Protein AF-A0A965YFZ3-F1 (afdb_monomer_lite)

Foldseek 3Di:
DDDDPPDDVVLVVLVVQLVVCVVVVVVVSNVVSQVVCVVVQWHWDQDPVGIDIDRND

Sequence (57 aa):
VPEKETFPPEAEDLLLKRVQAKKEKNWALADSLRSELDAMGYLVKDTPSGSSLEKKM

Radius of gyration: 11.41 Å; chains: 1; bounding box: 28×31×20 Å

Secondary structure (DSSP, 8-state):
-----S--HHHHHHHHHHHHHHHTT-HHHHHHHHHHHHHTTEEEEEETTEEEEEE--

pLDDT: mean 75.55, std 13.55, range [36.41, 89.75]

Structure (mmCIF, N/CA/C/O backbone):
data_AF-A0A965YFZ3-F1
#
_entry.id   AF-A0A965YFZ3-F1
#
loop_
_atom_site.group_PDB
_atom_site.id
_atom_site.type_symbol
_atom_site.label_atom_id
_atom_site.label_alt_id
_atom_site.label_comp_id
_atom_site.label_asym_id
_atom_site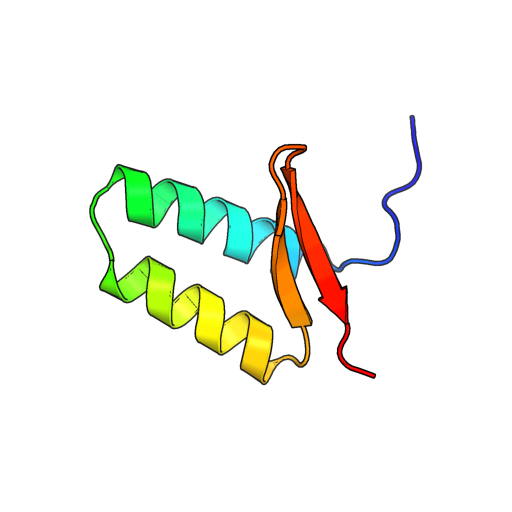.label_entity_id
_atom_site.label_seq_id
_atom_site.pdbx_PDB_ins_code
_atom_site.Cartn_x
_atom_site.Cartn_y
_atom_site.Cartn_z
_atom_site.occupancy
_atom_site.B_iso_or_equiv
_atom_site.auth_seq_id
_atom_site.auth_comp_id
_atom_site.auth_asym_id
_atom_site.auth_atom_id
_atom_site.pdbx_PDB_model_num
ATOM 1 N N . VAL A 1 1 ? 5.217 20.647 11.756 1.00 36.41 1 VAL A N 1
ATOM 2 C CA . VAL A 1 1 ? 5.247 19.169 11.693 1.00 36.41 1 VAL A CA 1
ATOM 3 C C . VAL A 1 1 ? 3.811 18.756 11.448 1.00 36.41 1 VAL A C 1
ATOM 5 O O . VAL A 1 1 ? 3.045 18.880 12.391 1.00 36.41 1 VAL A O 1
ATOM 8 N N . PRO A 1 2 ? 3.373 18.502 10.205 1.00 48.75 2 PRO A N 1
ATOM 9 C CA . PRO A 1 2 ? 1.945 18.354 9.968 1.00 48.75 2 PRO A CA 1
ATOM 10 C C . PRO A 1 2 ? 1.466 16.995 10.480 1.00 48.75 2 PRO A C 1
ATOM 12 O O . PRO A 1 2 ? 2.108 15.967 10.257 1.00 48.75 2 PRO A O 1
ATOM 15 N N . GLU A 1 3 ? 0.375 17.067 11.235 1.00 43.91 3 GLU A N 1
ATOM 16 C CA . GLU A 1 3 ? -0.370 15.980 11.848 1.00 43.91 3 GLU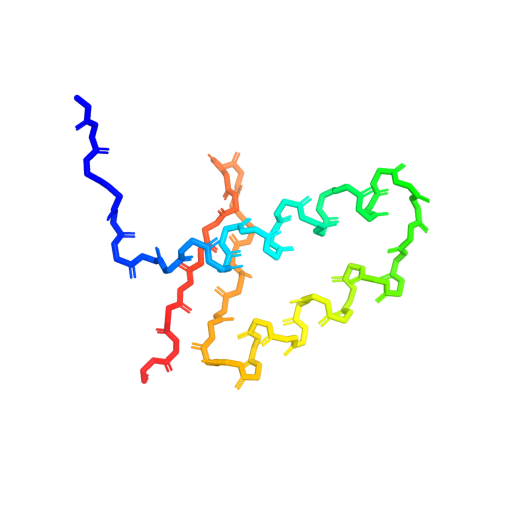 A CA 1
ATOM 17 C C . GLU A 1 3 ? -0.582 14.805 10.888 1.00 43.91 3 GLU A C 1
ATOM 19 O O . GLU A 1 3 ? -1.097 14.964 9.783 1.00 43.91 3 GLU A O 1
ATOM 24 N N . LYS A 1 4 ? -0.191 13.606 11.340 1.00 46.81 4 LYS A N 1
ATOM 25 C CA . LYS A 1 4 ? -0.578 12.341 10.719 1.00 46.81 4 LYS A CA 1
ATOM 26 C C . LYS A 1 4 ? -2.090 12.201 10.821 1.00 46.81 4 LYS A C 1
ATOM 28 O O . LYS A 1 4 ? -2.627 11.775 11.839 1.00 46.81 4 LYS A O 1
ATOM 33 N N . GLU A 1 5 ? -2.750 12.613 9.756 1.00 47.81 5 GLU A N 1
ATOM 34 C CA . GLU A 1 5 ? -4.139 12.348 9.435 1.00 47.81 5 GLU A CA 1
ATOM 35 C C . GLU A 1 5 ? -4.423 10.842 9.639 1.00 47.81 5 GLU A C 1
ATOM 37 O O . GLU A 1 5 ? -3.993 10.026 8.841 1.00 47.81 5 GLU A O 1
ATOM 42 N N . THR A 1 6 ? -5.027 10.481 10.780 1.00 51.94 6 THR A N 1
ATOM 43 C CA . THR A 1 6 ? -5.916 9.334 11.108 1.00 51.94 6 THR A CA 1
ATOM 44 C C . THR A 1 6 ? -5.619 7.904 10.591 1.00 51.94 6 THR A C 1
ATOM 46 O O . THR A 1 6 ? -6.392 6.987 10.875 1.00 51.94 6 THR A O 1
ATOM 49 N N . PHE A 1 7 ? -4.510 7.629 9.907 1.00 58.50 7 PHE A N 1
ATOM 50 C CA . PHE A 1 7 ? -4.173 6.284 9.433 1.00 58.50 7 PHE A CA 1
ATOM 51 C C . PHE A 1 7 ? -3.172 5.601 10.371 1.00 58.50 7 PHE A C 1
ATOM 53 O O . PHE A 1 7 ? -2.187 6.219 10.784 1.00 58.50 7 PHE A O 1
ATOM 60 N N . PRO A 1 8 ? -3.417 4.335 10.759 1.00 68.62 8 PRO A N 1
ATOM 61 C CA . PRO A 1 8 ? -2.525 3.627 11.659 1.00 68.62 8 PRO A CA 1
ATOM 62 C C . PRO A 1 8 ? -1.167 3.389 10.983 1.00 68.62 8 PRO A C 1
ATOM 64 O O . PRO A 1 8 ? -1.121 3.093 9.785 1.00 68.62 8 PRO A O 1
ATOM 67 N N . PRO A 1 9 ? -0.063 3.449 11.747 1.00 72.31 9 PRO A N 1
ATOM 68 C CA . PRO A 1 9 ? 1.279 3.209 11.222 1.00 72.31 9 PRO A CA 1
ATOM 69 C C . PRO A 1 9 ? 1.416 1.831 10.558 1.00 72.31 9 PRO A C 1
ATOM 71 O O . PRO A 1 9 ? 2.190 1.696 9.619 1.00 72.31 9 PRO A O 1
ATOM 74 N N . GLU A 1 10 ? 0.626 0.835 10.975 1.00 76.06 10 GLU A N 1
ATOM 75 C CA . GLU A 1 10 ? 0.553 -0.478 10.315 1.00 76.06 10 GLU A CA 1
ATOM 76 C C . GLU A 1 10 ? 0.189 -0.377 8.833 1.00 76.06 10 GLU A C 1
ATOM 78 O O . GLU A 1 10 ? 0.784 -1.056 8.000 1.00 76.06 10 GLU A O 1
ATOM 83 N N . ALA A 1 11 ? -0.754 0.493 8.479 1.00 78.75 11 ALA A N 1
ATOM 84 C CA . ALA A 1 11 ? -1.210 0.599 7.107 1.00 78.75 11 ALA A CA 1
ATOM 85 C C . ALA A 1 11 ? -0.183 1.332 6.220 1.00 78.75 11 ALA A C 1
ATOM 87 O O . ALA A 1 11 ? 0.056 0.917 5.082 1.00 78.75 11 ALA A O 1
ATOM 88 N N . GLU A 1 12 ? 0.485 2.367 6.751 1.00 77.81 12 GLU A N 1
ATOM 89 C CA . GLU A 1 12 ? 1.644 2.996 6.091 1.00 77.81 12 GLU A CA 1
ATOM 90 C C . GLU A 1 12 ? 2.777 1.977 5.867 1.00 77.81 12 GLU A C 1
ATOM 92 O O . GLU A 1 12 ? 3.393 1.951 4.799 1.00 77.81 12 GLU A O 1
ATOM 97 N N . ASP A 1 13 ? 3.027 1.101 6.843 1.00 83.69 13 ASP A N 1
ATOM 98 C CA . ASP A 1 13 ? 4.063 0.067 6.769 1.00 83.69 13 ASP A CA 1
ATOM 99 C C . ASP A 1 13 ? 3.746 -0.984 5.689 1.00 83.69 13 ASP A C 1
ATOM 101 O O . ASP A 1 13 ? 4.614 -1.345 4.889 1.00 83.69 13 ASP A O 1
ATOM 105 N N . LEU A 1 14 ? 2.483 -1.419 5.588 1.00 83.44 14 LEU A N 1
ATOM 106 C CA . LEU A 1 14 ? 2.013 -2.337 4.539 1.00 83.44 14 LEU A CA 1
ATOM 107 C C . LEU A 1 14 ? 2.162 -1.728 3.136 1.00 83.44 14 LEU A C 1
ATOM 109 O O . LEU A 1 14 ? 2.562 -2.406 2.184 1.00 83.44 14 LEU A O 1
ATOM 113 N N . LEU A 1 15 ? 1.894 -0.432 3.001 1.00 79.81 15 LEU A N 1
ATOM 114 C CA . LEU A 1 15 ? 2.091 0.299 1.755 1.00 79.81 15 LEU A CA 1
ATOM 115 C C . LEU A 1 15 ? 3.579 0.394 1.375 1.00 79.81 15 LEU A C 1
ATOM 117 O O . LEU A 1 15 ? 3.947 0.124 0.227 1.00 79.81 15 LEU A O 1
ATOM 121 N N . LEU A 1 16 ? 4.446 0.722 2.333 1.00 83.06 16 LEU A N 1
ATOM 122 C CA . LEU A 1 16 ? 5.901 0.734 2.148 1.00 83.06 16 LEU A CA 1
ATO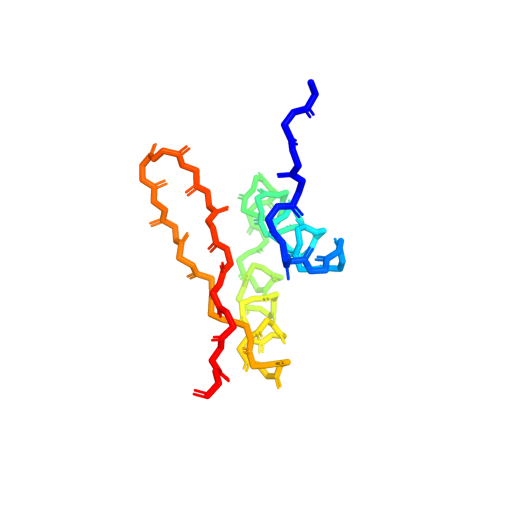M 123 C C . LEU A 1 16 ? 6.425 -0.648 1.740 1.00 83.06 16 LEU A C 1
ATOM 125 O O . LEU A 1 16 ? 7.202 -0.760 0.785 1.00 83.06 16 LEU A O 1
ATOM 129 N N . LYS A 1 17 ? 5.928 -1.708 2.389 1.00 85.31 17 LYS A N 1
ATOM 130 C CA . LYS A 1 17 ? 6.194 -3.099 2.006 1.00 85.31 17 LYS A CA 1
ATOM 131 C C . LYS A 1 17 ? 5.726 -3.395 0.588 1.00 85.31 17 LYS A C 1
ATOM 133 O O . LYS A 1 17 ? 6.431 -4.088 -0.134 1.00 85.31 17 LYS A O 1
ATOM 138 N N . ARG A 1 18 ? 4.599 -2.836 0.132 1.00 84.94 18 ARG A N 1
ATOM 139 C CA . ARG A 1 18 ? 4.103 -3.030 -1.242 1.00 84.94 18 ARG A CA 1
ATOM 140 C C . ARG A 1 18 ? 5.040 -2.383 -2.257 1.00 84.94 18 ARG A C 1
ATOM 142 O O . ARG A 1 18 ? 5.303 -2.968 -3.309 1.00 84.94 18 ARG A O 1
ATOM 149 N N . VAL A 1 19 ? 5.563 -1.196 -1.948 1.00 82.00 19 VAL A N 1
ATOM 150 C CA . VAL A 1 19 ? 6.555 -0.505 -2.786 1.00 82.00 19 VAL A CA 1
ATOM 151 C C . VAL A 1 19 ? 7.865 -1.291 -2.838 1.00 82.00 19 VAL A C 1
ATOM 153 O O . VAL A 1 19 ? 8.398 -1.498 -3.931 1.00 82.00 19 VAL A O 1
ATOM 156 N N . GLN A 1 20 ? 8.356 -1.784 -1.696 1.00 86.12 20 GLN 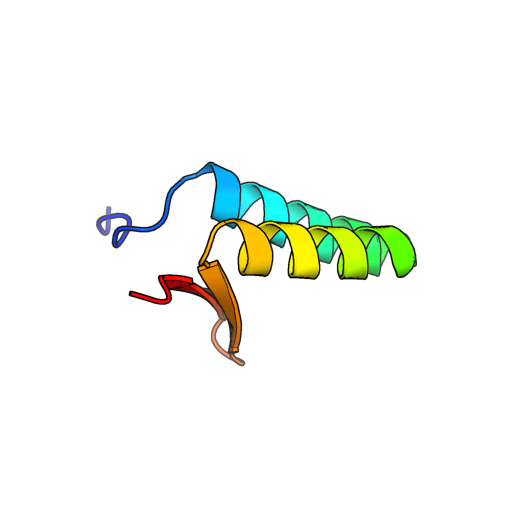A N 1
ATOM 157 C CA . GLN A 1 20 ? 9.533 -2.660 -1.650 1.00 86.12 20 GLN A CA 1
ATOM 158 C C . GLN A 1 20 ? 9.299 -3.960 -2.420 1.00 86.12 20 GLN A C 1
ATOM 160 O O . GLN A 1 20 ? 10.097 -4.291 -3.289 1.00 86.12 20 GLN A O 1
ATOM 165 N N . ALA A 1 21 ? 8.162 -4.622 -2.211 1.00 88.00 21 ALA A N 1
ATOM 166 C CA . ALA A 1 21 ? 7.775 -5.829 -2.925 1.00 88.00 21 ALA A CA 1
ATOM 167 C C . ALA A 1 21 ? 7.732 -5.592 -4.439 1.00 88.00 21 ALA A C 1
ATOM 169 O O . ALA A 1 21 ? 8.328 -6.350 -5.194 1.00 88.00 21 ALA A O 1
ATOM 170 N N . LYS A 1 22 ? 7.132 -4.493 -4.917 1.00 81.75 22 LYS A N 1
ATOM 171 C CA . LYS A 1 22 ? 7.184 -4.134 -6.346 1.00 81.75 22 LYS A CA 1
ATOM 172 C C . LYS A 1 22 ? 8.614 -3.893 -6.838 1.00 81.75 22 LYS A C 1
ATOM 174 O O . LYS A 1 22 ? 8.928 -4.298 -7.958 1.00 81.75 22 LYS A O 1
ATOM 179 N N . LYS A 1 23 ? 9.470 -3.263 -6.027 1.00 85.56 23 LYS A N 1
ATOM 180 C CA . LYS A 1 23 ? 10.888 -3.017 -6.345 1.00 85.56 23 LYS A CA 1
ATOM 181 C C . LYS A 1 23 ? 11.688 -4.321 -6.434 1.00 85.56 23 LYS A C 1
ATOM 183 O O . LYS A 1 23 ? 12.511 -4.466 -7.331 1.00 85.56 23 LYS A O 1
ATOM 188 N N . GLU A 1 24 ? 11.371 -5.288 -5.580 1.00 89.44 24 GLU A N 1
ATOM 189 C CA . GLU A 1 24 ? 11.886 -6.660 -5.617 1.00 89.44 24 GLU A CA 1
ATOM 190 C C . GLU A 1 24 ? 11.176 -7.552 -6.654 1.00 89.44 24 GLU A C 1
ATOM 192 O O . GLU A 1 24 ? 11.455 -8.744 -6.734 1.00 89.44 24 GLU A O 1
ATOM 197 N N . LYS A 1 25 ? 10.261 -6.998 -7.470 1.00 89.50 25 LYS A N 1
ATOM 198 C CA . LYS A 1 25 ? 9.390 -7.738 -8.413 1.00 89.50 25 LYS A CA 1
ATOM 199 C C . LYS A 1 25 ? 8.559 -8.850 -7.754 1.00 89.50 25 LYS A C 1
ATOM 201 O O . LYS A 1 25 ? 8.097 -9.779 -8.410 1.00 89.50 25 LYS A O 1
ATOM 206 N N . ASN A 1 26 ? 8.315 -8.718 -6.463 1.00 89.56 26 ASN A N 1
ATOM 207 C CA . ASN A 1 26 ? 7.541 -9.618 -5.635 1.00 89.56 26 ASN A CA 1
ATOM 208 C C . ASN A 1 26 ? 6.048 -9.256 -5.715 1.00 89.56 26 ASN A C 1
ATOM 210 O O . ASN A 1 26 ? 5.460 -8.658 -4.813 1.00 89.56 26 ASN A O 1
ATOM 214 N N . TRP A 1 27 ? 5.430 -9.553 -6.860 1.00 85.38 27 TRP A N 1
ATOM 215 C CA . TRP A 1 27 ? 4.036 -9.179 -7.129 1.00 85.38 27 TRP A CA 1
ATOM 216 C C . TRP A 1 27 ? 3.045 -9.900 -6.213 1.00 85.38 27 TRP A C 1
ATOM 218 O O . TRP A 1 27 ? 2.047 -9.302 -5.832 1.00 85.38 27 TRP A O 1
ATOM 228 N N . ALA A 1 28 ? 3.360 -11.133 -5.802 1.00 89.75 28 ALA A N 1
ATOM 229 C CA . ALA A 1 28 ? 2.562 -11.889 -4.840 1.00 89.75 28 ALA A CA 1
ATOM 230 C C . ALA A 1 28 ? 2.468 -11.161 -3.492 1.00 89.75 28 ALA A C 1
ATOM 232 O O . ALA A 1 28 ? 1.379 -10.945 -2.977 1.00 89.75 28 ALA A O 1
ATOM 233 N N . LEU A 1 29 ? 3.606 -10.698 -2.968 1.00 87.25 29 LEU A N 1
ATOM 234 C CA . LEU A 1 29 ? 3.663 -9.931 -1.723 1.00 87.25 29 LEU A CA 1
ATOM 235 C C . LEU A 1 29 ? 2.905 -8.603 -1.849 1.00 87.25 29 LEU A C 1
ATOM 237 O O . LEU A 1 29 ? 2.140 -8.238 -0.962 1.00 87.25 29 LEU A O 1
ATOM 241 N N . ALA A 1 30 ? 3.068 -7.899 -2.972 1.00 85.31 30 ALA A N 1
ATOM 242 C CA . ALA A 1 30 ? 2.350 -6.653 -3.234 1.00 85.31 30 ALA A CA 1
ATOM 243 C C . ALA A 1 30 ? 0.820 -6.834 -3.288 1.00 85.31 30 ALA A C 1
ATOM 245 O O . ALA A 1 30 ? 0.093 -5.922 -2.885 1.00 85.31 30 ALA A O 1
ATOM 246 N N . ASP A 1 31 ? 0.350 -7.976 -3.794 1.00 88.31 31 ASP A N 1
ATOM 247 C CA . ASP A 1 31 ? -1.068 -8.335 -3.842 1.00 88.31 31 ASP A CA 1
ATOM 248 C C . ASP A 1 31 ? -1.594 -8.742 -2.457 1.00 88.31 31 ASP A C 1
ATOM 250 O O . ASP A 1 31 ? -2.591 -8.188 -1.999 1.00 88.31 31 ASP A O 1
ATOM 254 N N .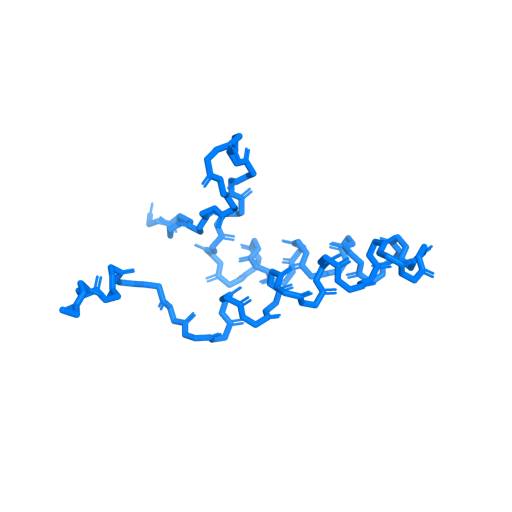 SER A 1 32 ? -0.853 -9.579 -1.717 1.00 89.19 32 SER A N 1
ATOM 255 C CA . SER A 1 32 ? -1.197 -9.942 -0.334 1.00 89.19 32 SER A CA 1
ATOM 256 C C . SER A 1 32 ? -1.335 -8.720 0.571 1.00 89.19 32 SER A C 1
ATOM 258 O O . SER A 1 32 ? -2.309 -8.620 1.307 1.00 89.19 32 SER A O 1
ATOM 260 N N . LEU A 1 33 ? -0.422 -7.749 0.471 1.00 86.81 33 LEU A N 1
ATOM 261 C CA . LEU A 1 33 ? -0.480 -6.510 1.258 1.00 86.81 33 LEU A CA 1
ATOM 262 C C . LEU A 1 33 ? -1.713 -5.663 0.920 1.00 86.81 33 LEU A C 1
ATOM 264 O O . LEU A 1 33 ? -2.280 -5.011 1.793 1.00 86.81 33 LEU A O 1
ATOM 268 N N . ARG A 1 34 ? -2.146 -5.672 -0.348 1.00 83.75 34 ARG A N 1
ATOM 269 C CA . ARG A 1 34 ? -3.380 -4.997 -0.767 1.00 83.75 34 ARG A CA 1
ATOM 270 C C . ARG A 1 34 ? -4.604 -5.690 -0.166 1.00 83.75 34 ARG A C 1
ATOM 272 O O . ARG A 1 34 ? -5.496 -4.993 0.306 1.00 83.75 34 ARG A O 1
ATOM 279 N N . SER A 1 35 ? -4.635 -7.022 -0.176 1.00 87.19 35 SER A N 1
ATOM 280 C CA . SER A 1 35 ? -5.705 -7.794 0.461 1.00 87.19 35 SER A CA 1
ATOM 281 C C . SER A 1 35 ? -5.720 -7.646 1.980 1.00 87.19 35 SER A C 1
ATOM 283 O O . SER A 1 35 ? -6.802 -7.558 2.540 1.00 87.19 35 SER A O 1
ATOM 285 N N . GLU A 1 36 ? -4.564 -7.572 2.641 1.00 86.69 36 GLU A N 1
ATOM 286 C CA . GLU A 1 36 ? -4.466 -7.352 4.092 1.00 86.69 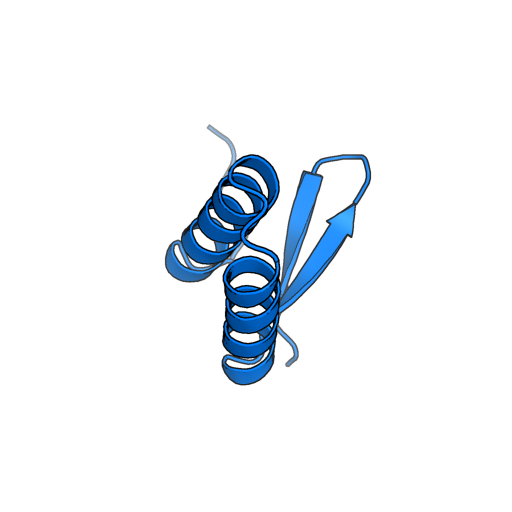36 GLU A CA 1
ATOM 287 C C . GLU A 1 36 ? -5.075 -6.000 4.484 1.00 86.69 36 GLU A C 1
ATOM 289 O O . GLU A 1 36 ? -5.884 -5.909 5.405 1.00 86.69 36 GLU A O 1
ATOM 294 N N . LEU A 1 37 ? -4.741 -4.955 3.721 1.00 85.06 37 LEU A N 1
ATOM 295 C CA . LEU A 1 37 ? -5.305 -3.621 3.901 1.00 85.06 37 LEU A CA 1
ATOM 296 C C . LEU A 1 37 ? -6.824 -3.644 3.695 1.00 85.06 37 LEU A C 1
ATOM 298 O O . LEU A 1 37 ? -7.556 -3.184 4.570 1.00 85.06 37 LEU A O 1
ATOM 302 N N . ASP A 1 38 ? -7.306 -4.251 2.606 1.00 84.50 38 ASP A N 1
ATOM 303 C CA . ASP A 1 38 ? -8.746 -4.370 2.334 1.00 84.50 38 ASP A CA 1
ATOM 304 C C . ASP A 1 38 ? -9.479 -5.181 3.424 1.00 84.50 38 ASP A C 1
ATOM 306 O O . ASP A 1 38 ? -10.547 -4.771 3.880 1.00 84.50 38 ASP A O 1
ATOM 310 N N . ALA A 1 39 ? -8.869 -6.265 3.919 1.00 85.56 39 ALA A N 1
ATOM 311 C CA . ALA A 1 39 ? -9.401 -7.121 4.982 1.00 85.56 39 ALA A CA 1
ATOM 312 C C . ALA A 1 39 ? -9.467 -6.415 6.344 1.00 85.56 39 ALA A C 1
ATOM 314 O O . ALA A 1 39 ? -10.407 -6.630 7.108 1.00 85.56 39 ALA A O 1
ATOM 315 N N . MET A 1 40 ? -8.512 -5.529 6.632 1.00 80.25 40 MET A N 1
ATOM 316 C CA . MET A 1 40 ? -8.562 -4.640 7.794 1.00 80.25 40 MET A CA 1
ATOM 317 C C . MET A 1 40 ? -9.587 -3.499 7.632 1.00 80.25 40 MET A C 1
ATOM 319 O O . MET A 1 40 ? -9.791 -2.717 8.562 1.00 80.25 40 MET A O 1
ATOM 323 N N . GLY A 1 41 ? -10.243 -3.386 6.471 1.00 83.25 41 GLY A N 1
ATOM 324 C CA . GLY A 1 41 ? -11.174 -2.302 6.165 1.00 83.25 41 GLY A CA 1
ATOM 325 C C . GLY A 1 41 ? -10.472 -1.004 5.762 1.00 83.25 41 GLY A C 1
ATOM 326 O O . GLY A 1 41 ? -11.043 0.073 5.914 1.00 83.25 41 GLY A O 1
ATOM 327 N N . TYR A 1 42 ? -9.241 -1.081 5.255 1.00 82.56 42 TYR A N 1
ATOM 328 C CA . TYR A 1 42 ? -8.483 0.047 4.715 1.00 82.56 42 TYR A CA 1
ATOM 329 C C . TYR A 1 42 ? -8.296 -0.108 3.202 1.00 82.56 42 TYR A C 1
ATOM 331 O O . TYR A 1 42 ? -7.618 -0.998 2.700 1.00 82.56 42 TYR A O 1
ATOM 339 N N . LEU A 1 43 ? -8.862 0.813 2.438 1.00 78.94 43 LEU A N 1
ATOM 340 C CA . LEU A 1 43 ? -8.684 0.884 1.000 1.00 78.94 43 LEU A CA 1
ATOM 341 C C . LEU A 1 43 ? -7.395 1.645 0.664 1.00 78.94 43 LEU A C 1
ATOM 343 O O . LEU A 1 43 ? -7.225 2.802 1.038 1.00 78.94 43 LEU A O 1
ATOM 347 N N . VAL A 1 44 ? -6.495 1.020 -0.096 1.00 76.69 44 VAL A N 1
ATOM 348 C CA . VAL A 1 44 ? -5.294 1.693 -0.615 1.00 76.69 44 VAL A CA 1
ATOM 349 C C . VAL A 1 44 ? -5.629 2.443 -1.899 1.00 76.69 44 VAL A C 1
ATOM 351 O O . VAL A 1 44 ? -5.865 1.819 -2.941 1.00 76.69 44 VAL A O 1
ATOM 354 N N . LYS A 1 45 ? -5.590 3.774 -1.854 1.00 73.62 45 LYS A N 1
ATOM 355 C CA . LYS A 1 45 ? -5.659 4.642 -3.031 1.00 73.62 45 LYS A CA 1
ATOM 356 C C . LYS A 1 45 ? -4.258 5.069 -3.438 1.00 73.62 45 LYS A C 1
ATOM 358 O O . LYS A 1 45 ? -3.595 5.849 -2.766 1.00 73.62 45 LYS A O 1
ATOM 363 N N . ASP A 1 46 ? -3.814 4.568 -4.581 1.00 69.31 46 ASP A N 1
ATOM 364 C CA . ASP A 1 46 ? -2.611 5.082 -5.222 1.00 69.31 46 ASP A CA 1
ATOM 365 C C . ASP A 1 46 ? -2.984 6.388 -5.931 1.00 69.31 46 ASP A C 1
ATOM 367 O O . ASP A 1 46 ? -3.772 6.371 -6.879 1.00 69.31 46 ASP A O 1
ATOM 371 N N . THR A 1 47 ? -2.495 7.524 -5.434 1.00 64.38 47 THR A N 1
ATOM 372 C CA . THR A 1 47 ? -2.682 8.817 -6.101 1.00 64.38 47 THR A CA 1
ATOM 373 C C . THR A 1 47 ? -1.345 9.299 -6.663 1.00 64.38 47 THR A C 1
ATOM 375 O O . THR A 1 47 ? -0.291 8.968 -6.118 1.00 64.38 47 THR A O 1
ATOM 378 N N . PRO A 1 48 ? -1.345 10.105 -7.738 1.00 56.53 48 PRO A N 1
ATOM 379 C CA . PRO A 1 48 ? -0.111 10.673 -8.285 1.00 56.53 48 PRO A CA 1
ATOM 380 C C . PRO A 1 48 ? 0.643 11.574 -7.290 1.00 56.53 48 PRO A C 1
ATOM 382 O O . PRO A 1 48 ? 1.839 11.788 -7.464 1.00 56.53 48 PRO A O 1
ATOM 385 N N . SER A 1 49 ? -0.024 12.064 -6.238 1.00 60.22 49 SER A N 1
ATOM 386 C CA . SER A 1 49 ? 0.594 12.833 -5.148 1.00 60.22 49 SER A CA 1
ATOM 387 C C . SER A 1 49 ? 1.146 11.960 -4.010 1.00 60.22 49 SER A C 1
ATOM 389 O O . SER A 1 49 ? 1.774 12.485 -3.095 1.00 60.22 49 SER A O 1
ATOM 391 N N . GLY A 1 50 ? 0.922 10.645 -4.050 1.00 60.25 50 GLY A N 1
ATOM 392 C CA . GLY A 1 50 ? 1.310 9.699 -3.007 1.00 60.25 50 GLY A CA 1
ATOM 393 C C . GLY A 1 50 ? 0.253 8.619 -2.797 1.00 60.25 50 GLY A C 1
ATOM 394 O O . GLY A 1 50 ? -0.913 8.764 -3.166 1.00 60.25 50 GLY A O 1
ATOM 395 N N . SER A 1 51 ? 0.648 7.501 -2.208 1.00 67.94 51 SER A N 1
ATOM 396 C CA . SER A 1 51 ? -0.305 6.456 -1.866 1.00 67.94 51 SER A CA 1
ATOM 397 C C . SER A 1 51 ? -0.980 6.808 -0.532 1.00 67.94 51 SER A C 1
ATOM 399 O O . SER A 1 51 ? -0.312 6.917 0.493 1.00 67.94 51 SER A O 1
ATOM 401 N N . SER A 1 52 ? -2.297 7.000 -0.556 1.00 70.88 52 SER A N 1
ATOM 402 C CA . SER A 1 52 ? -3.126 7.299 0.613 1.00 70.88 52 SER A CA 1
ATOM 403 C C . SER A 1 52 ? -3.954 6.080 0.995 1.00 70.88 52 SER A C 1
ATOM 405 O O . SER A 1 52 ? -4.376 5.287 0.152 1.00 70.88 52 SER A O 1
ATOM 407 N N . LEU A 1 53 ? -4.191 5.928 2.288 1.00 76.12 53 LEU A N 1
ATOM 408 C CA . LEU A 1 53 ? -5.070 4.905 2.835 1.00 76.12 53 LEU A CA 1
ATOM 409 C C . LEU A 1 53 ? -6.423 5.551 3.102 1.00 76.12 53 LEU A C 1
ATOM 411 O O . LEU A 1 53 ? -6.483 6.737 3.389 1.00 76.12 53 LEU A O 1
ATOM 415 N N . GLU A 1 54 ? -7.511 4.808 2.965 1.00 77.00 54 GLU A N 1
ATOM 416 C CA . GLU A 1 54 ? -8.860 5.311 3.204 1.00 77.00 54 GLU A CA 1
ATOM 417 C C . GLU A 1 54 ? -9.615 4.254 4.006 1.00 77.00 54 GLU A C 1
ATOM 419 O O . GLU A 1 54 ? -9.739 3.113 3.572 1.00 77.00 54 GLU A O 1
ATOM 424 N N . LYS A 1 55 ? -10.081 4.581 5.212 1.00 79.38 55 LYS A N 1
ATOM 425 C CA . LYS A 1 55 ? -10.830 3.620 6.025 1.00 79.38 55 LYS A CA 1
ATOM 426 C C . LYS A 1 55 ? -12.217 3.439 5.409 1.00 79.38 55 LYS A C 1
ATOM 428 O O . LYS A 1 55 ? -12.983 4.395 5.320 1.00 79.38 55 LYS A O 1
ATOM 433 N N . LYS A 1 56 ? -12.540 2.211 5.016 1.00 68.88 56 LYS A N 1
ATOM 434 C CA . LYS A 1 56 ? -13.876 1.791 4.602 1.00 68.88 56 LYS A CA 1
ATOM 435 C C . LYS A 1 56 ? -14.726 1.664 5.871 1.00 68.88 56 LYS A C 1
ATOM 437 O O . LYS A 1 56 ? -14.737 0.618 6.513 1.00 68.88 56 LYS A O 1
ATOM 442 N N . MET A 1 57 ? -15.314 2.779 6.302 1.00 55.72 57 MET A N 1
ATOM 443 C CA . MET A 1 57 ? -16.384 2.797 7.308 1.00 55.72 57 MET A CA 1
ATOM 444 C C . MET A 1 57 ? -17.714 2.413 6.672 1.00 55.72 57 MET A C 1
ATOM 446 O O . MET A 1 57 ? -17.933 2.796 5.500 1.00 55.72 57 MET A O 1
#